Protein AF-A0A4R9WW60-F1 (afdb_monomer_lite)

Sequence (154 aa):
AHAIVFVGLLPLATAIFGVLRGGDRPRPAFWLFSCIGSALVAGFSLSQGVTASPVGDGLMLGAIIVCGLGYADGAALSRRLGGWQVICWALALSLPVMLALSFATLPPSFAGVGSGALIGLAYVSLFSMLIGFVFWYRGLAQGGIAAVGQLQLL

Foldseek 3Di:
DLLVLLVLCLLVLLLVLLCVPVVDDDDPVLVVVSVVLNVVSVVVSVVVDDPDDVVVVVVSNVVSNVNSNLLSVLLVVCLVQAQLRSLVVVCVVCVVVVVVVCVVPPDPDCPVPDPVNVVVVVCCVPPVRRVVRNVLSVCCNPVPRNVSSNVSSD

pLDDT: mean 89.24, std 10.02, range [48.78, 97.88]

Secondary structure (DSSP, 8-state):
-HHHHHHTTHHHHHHHHHHHHH-----HHHHHHHHHHHHHHHHHHHHT-----HHHHHHHHHHHHHHHHHHHHHHHHHHHH-HHHHHHHHHHHHHHHHHHHHHHT--S--TT--HHHHHHHHHIIIIIIIIHHHHHHHHHHHH-HHHHHGGGG-

Structure (mmCIF, N/CA/C/O backbone):
data_AF-A0A4R9WW60-F1
#
_entry.id   AF-A0A4R9WW60-F1
#
loop_
_atom_site.group_PDB
_atom_site.id
_atom_site.type_symbol
_atom_site.label_atom_id
_atom_site.label_alt_id
_atom_site.label_comp_id
_atom_site.label_asym_id
_atom_site.label_entity_id
_atom_site.label_seq_id
_atom_site.pdbx_PDB_ins_code
_atom_site.Cart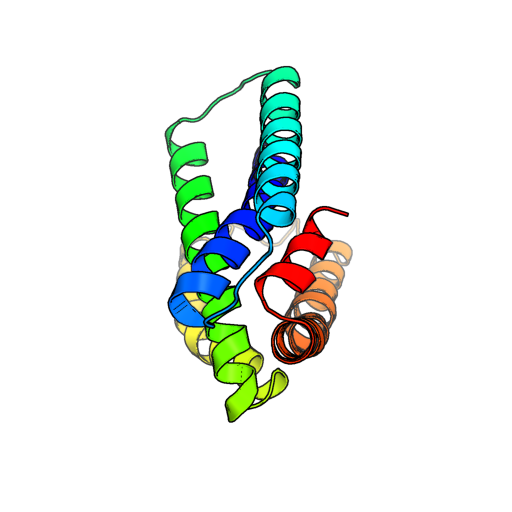n_x
_atom_site.Cartn_y
_atom_site.Cartn_z
_atom_site.occupancy
_atom_site.B_iso_or_equiv
_atom_site.auth_seq_id
_atom_site.auth_comp_id
_atom_site.auth_asym_id
_atom_site.auth_atom_id
_atom_site.pdbx_PDB_model_num
ATOM 1 N N . ALA A 1 1 ? 7.549 11.171 -10.887 1.00 48.78 1 ALA A N 1
ATOM 2 C CA . ALA A 1 1 ? 7.190 12.156 -9.846 1.00 48.78 1 ALA A CA 1
ATOM 3 C C . ALA A 1 1 ? 5.680 12.197 -9.573 1.00 48.78 1 ALA A C 1
ATOM 5 O O . ALA A 1 1 ? 5.324 12.130 -8.408 1.00 48.78 1 ALA A O 1
ATOM 6 N N . HIS A 1 2 ? 4.799 12.191 -10.591 1.00 58.34 2 HIS A N 1
ATOM 7 C CA . HIS A 1 2 ? 3.330 12.260 -10.411 1.00 58.34 2 HIS A CA 1
ATOM 8 C C . HIS A 1 2 ? 2.738 11.144 -9.516 1.00 58.34 2 HIS A C 1
ATOM 10 O O . HIS A 1 2 ? 1.992 11.423 -8.587 1.00 58.34 2 HIS A O 1
ATOM 16 N N . ALA A 1 3 ? 3.144 9.884 -9.724 1.00 54.81 3 ALA A N 1
ATOM 17 C CA . ALA A 1 3 ? 2.621 8.713 -9.003 1.00 54.81 3 ALA A CA 1
ATOM 18 C C . ALA A 1 3 ? 2.826 8.732 -7.475 1.00 54.81 3 ALA A C 1
ATOM 20 O O . ALA A 1 3 ? 1.954 8.282 -6.741 1.00 54.81 3 ALA A O 1
ATOM 21 N N . ILE A 1 4 ? 3.956 9.264 -6.990 1.00 59.41 4 ILE A N 1
ATOM 22 C CA . ILE A 1 4 ? 4.263 9.334 -5.547 1.00 59.41 4 ILE A CA 1
ATOM 23 C C . ILE A 1 4 ? 3.248 10.212 -4.814 1.00 59.41 4 ILE A C 1
ATOM 25 O O . ILE A 1 4 ? 2.909 9.945 -3.668 1.00 59.41 4 ILE A O 1
ATOM 29 N N . VAL A 1 5 ? 2.722 11.228 -5.491 1.00 65.62 5 VAL A N 1
ATOM 30 C CA . VAL A 1 5 ? 1.796 12.179 -4.885 1.00 65.62 5 VAL A CA 1
ATOM 31 C C . VAL A 1 5 ? 0.419 11.544 -4.668 1.00 65.62 5 VAL A C 1
ATOM 33 O O . VAL A 1 5 ? -0.205 11.732 -3.628 1.00 65.62 5 VAL A O 1
ATOM 36 N N . PHE A 1 6 ? -0.010 10.669 -5.576 1.00 71.12 6 PHE A N 1
ATOM 37 C CA . PHE A 1 6 ? -1.219 9.864 -5.392 1.00 71.12 6 PHE A CA 1
ATOM 38 C C . PHE A 1 6 ? -1.116 8.893 -4.214 1.00 71.12 6 PHE A C 1
ATOM 40 O O . PHE A 1 6 ? -2.121 8.614 -3.565 1.00 71.12 6 PHE A O 1
ATOM 47 N N . VAL A 1 7 ? 0.084 8.426 -3.858 1.00 74.38 7 VAL A N 1
ATOM 48 C CA . VAL A 1 7 ? 0.256 7.560 -2.680 1.00 74.38 7 VAL A CA 1
ATOM 49 C C . VAL A 1 7 ? -0.195 8.264 -1.395 1.00 74.38 7 VAL A C 1
ATOM 51 O O . VAL A 1 7 ? -0.689 7.594 -0.496 1.00 74.38 7 VAL A O 1
ATOM 54 N N . GLY A 1 8 ? -0.178 9.601 -1.32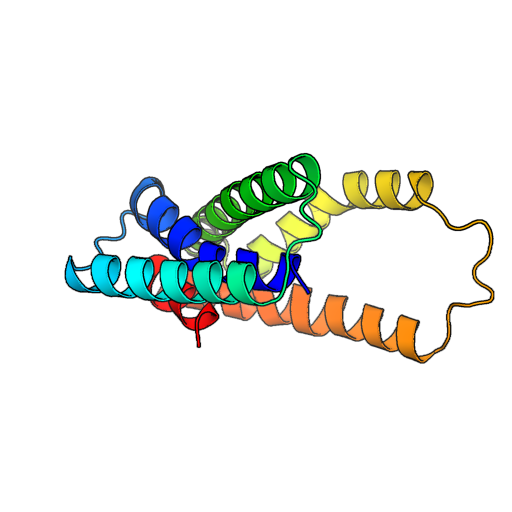9 1.00 80.94 8 GLY A N 1
ATOM 55 C CA . GLY A 1 8 ? -0.760 10.339 -0.200 1.00 80.94 8 GLY A CA 1
ATOM 56 C C . GLY A 1 8 ? -2.281 10.189 -0.049 1.00 80.94 8 GLY A C 1
ATOM 57 O O . GLY A 1 8 ? -2.824 10.471 1.012 1.00 80.94 8 GLY A O 1
ATOM 58 N N . LEU A 1 9 ? -2.993 9.695 -1.065 1.00 87.94 9 LEU A N 1
ATOM 59 C CA . LEU A 1 9 ? -4.422 9.371 -0.968 1.00 87.94 9 LEU A CA 1
ATOM 60 C C . LEU A 1 9 ? -4.669 7.961 -0.408 1.00 87.94 9 LEU A C 1
ATOM 62 O O . LEU A 1 9 ? -5.777 7.657 0.044 1.00 87.94 9 LEU A O 1
ATOM 66 N N . LEU A 1 10 ? -3.651 7.094 -0.412 1.00 91.31 10 LEU A N 1
ATOM 67 C CA . LEU A 1 10 ? -3.756 5.716 0.071 1.00 91.31 10 LEU A CA 1
ATOM 68 C C . LEU A 1 10 ? -4.177 5.624 1.544 1.00 91.31 10 LEU A C 1
ATOM 70 O O . LEU A 1 10 ? -5.031 4.786 1.848 1.00 91.31 10 LEU A O 1
ATOM 74 N N . PRO A 1 11 ? -3.690 6.476 2.460 1.00 91.88 11 PRO A N 1
ATOM 75 C CA . PRO A 1 11 ? -4.105 6.423 3.859 1.00 91.88 11 PRO A CA 1
ATOM 76 C C . PRO A 1 11 ? -5.570 6.782 4.065 1.00 91.88 11 PRO A C 1
ATOM 78 O O . PRO A 1 11 ? -6.240 6.177 4.902 1.00 91.88 11 PRO A O 1
ATOM 81 N N . LEU A 1 12 ? -6.085 7.736 3.284 1.00 93.25 12 LEU A N 1
ATOM 82 C CA . LEU A 1 12 ? -7.500 8.090 3.303 1.00 93.25 12 LEU A CA 1
ATOM 83 C C . LEU A 1 12 ? -8.353 6.935 2.764 1.00 93.25 12 LEU A C 1
ATOM 85 O O . LEU A 1 12 ? -9.315 6.537 3.419 1.00 93.25 12 LEU A O 1
ATOM 89 N N . ALA A 1 13 ? -7.970 6.343 1.628 1.00 95.12 13 ALA A N 1
ATOM 90 C CA . ALA A 1 13 ? -8.656 5.174 1.074 1.00 95.12 13 ALA A CA 1
ATOM 91 C C . ALA A 1 13 ? -8.653 3.991 2.060 1.00 95.12 13 ALA A C 1
ATOM 93 O O . ALA A 1 13 ? -9.695 3.391 2.325 1.00 95.12 13 ALA A O 1
ATOM 94 N N . THR A 1 14 ? -7.502 3.705 2.670 1.00 94.81 14 THR A N 1
ATOM 95 C CA . THR A 1 14 ? -7.344 2.656 3.688 1.00 94.81 14 THR A CA 1
ATOM 96 C C . THR A 1 14 ? -8.223 2.924 4.908 1.00 94.81 14 THR A C 1
ATOM 98 O O . THR A 1 14 ? -8.849 2.001 5.418 1.00 94.81 14 THR A O 1
ATOM 101 N N . ALA A 1 15 ? -8.336 4.177 5.361 1.00 94.00 15 ALA A N 1
ATOM 102 C CA . ALA A 1 15 ? -9.207 4.542 6.476 1.00 94.00 15 ALA A CA 1
ATOM 103 C C . ALA A 1 15 ? -10.698 4.378 6.142 1.00 94.00 15 ALA A C 1
ATOM 105 O O . ALA A 1 15 ? -11.445 3.848 6.965 1.00 94.00 15 ALA A O 1
ATOM 106 N N . ILE A 1 16 ? -11.130 4.768 4.934 1.00 95.25 16 ILE A N 1
ATOM 107 C CA . ILE A 1 16 ? -12.506 4.551 4.451 1.00 95.25 16 ILE A CA 1
ATOM 108 C C . ILE A 1 16 ? -12.844 3.059 4.494 1.00 95.25 16 ILE A C 1
ATOM 110 O O . ILE A 1 16 ? -13.840 2.664 5.103 1.00 95.25 16 ILE A O 1
ATOM 114 N N . PHE A 1 17 ? -11.990 2.207 3.922 1.00 95.88 17 PHE A N 1
ATOM 115 C CA . PHE A 1 17 ? -12.204 0.762 3.971 1.00 95.88 17 PHE A CA 1
ATOM 116 C C . PHE A 1 17 ? -12.021 0.176 5.376 1.00 95.88 17 PHE A C 1
ATOM 118 O O . PHE A 1 17 ? -12.713 -0.776 5.726 1.00 95.88 17 PHE A O 1
ATOM 125 N N . GLY A 1 18 ? -11.179 0.771 6.221 1.00 92.81 18 GLY A N 1
ATOM 126 C CA . GLY A 1 18 ? -11.059 0.435 7.639 1.00 92.81 18 GLY A CA 1
ATOM 127 C C . GLY A 1 18 ? -12.379 0.607 8.392 1.00 92.81 18 GLY A C 1
ATOM 128 O O . GLY A 1 18 ? -12.743 -0.253 9.193 1.00 92.81 18 GLY A O 1
ATOM 129 N N . VAL A 1 19 ? -13.159 1.643 8.071 1.00 93.69 19 VAL A N 1
ATOM 130 C CA . VAL A 1 19 ? -14.522 1.808 8.602 1.00 93.69 19 VAL A CA 1
ATOM 131 C C . VAL A 1 19 ? -15.478 0.772 8.016 1.00 93.69 19 VAL A C 1
ATOM 133 O O . VAL A 1 19 ? -16.164 0.082 8.767 1.00 93.69 19 VAL A O 1
ATOM 136 N N . LEU A 1 20 ? -15.504 0.626 6.687 1.00 92.00 20 LEU A N 1
ATOM 137 C CA . LEU A 1 20 ? -16.461 -0.249 5.996 1.00 92.00 20 LEU A CA 1
ATOM 138 C C . LEU A 1 20 ? -16.259 -1.744 6.300 1.00 92.00 20 LEU A C 1
ATOM 140 O O . LEU A 1 20 ? -17.227 -2.498 6.361 1.00 92.00 20 LEU A O 1
ATOM 144 N N . ARG A 1 21 ? -15.007 -2.185 6.456 1.00 85.19 21 ARG A N 1
ATOM 145 C CA . ARG A 1 21 ? -14.618 -3.602 6.588 1.00 85.19 21 ARG A CA 1
ATOM 146 C C . ARG A 1 21 ? -14.124 -3.947 7.985 1.00 85.19 21 ARG A C 1
ATOM 148 O O . ARG A 1 21 ? -14.400 -5.032 8.492 1.00 85.19 21 ARG A O 1
ATOM 155 N N . GLY A 1 22 ? -13.371 -3.036 8.597 1.00 78.00 22 GLY A N 1
ATOM 156 C CA . GLY A 1 22 ? -12.772 -3.223 9.917 1.00 78.00 22 GLY A CA 1
ATOM 157 C C . GLY A 1 22 ? -13.673 -2.815 11.078 1.00 78.00 22 GLY A C 1
ATOM 158 O O . GLY A 1 22 ? -13.434 -3.273 12.193 1.00 78.00 22 GLY A O 1
ATOM 159 N N . GLY A 1 23 ? -14.708 -2.006 10.823 1.00 84.44 23 GLY A N 1
ATOM 160 C CA . GLY A 1 23 ? -15.562 -1.439 11.865 1.00 84.44 23 GLY A CA 1
ATOM 161 C C . GLY A 1 23 ? -14.891 -0.315 12.659 1.00 84.44 23 GLY A C 1
ATOM 162 O O . GLY A 1 23 ? -15.376 0.035 13.738 1.00 84.44 23 GLY A O 1
ATOM 163 N N . ASP A 1 24 ? -13.790 0.246 12.147 1.00 88.94 24 ASP A N 1
ATOM 164 C CA . ASP A 1 24 ? -13.109 1.376 12.772 1.00 88.94 24 ASP A CA 1
ATOM 165 C C . ASP A 1 24 ? -14.072 2.568 12.901 1.00 88.94 24 ASP A C 1
ATOM 167 O O . ASP A 1 24 ? -14.897 2.833 12.025 1.00 88.94 24 ASP A O 1
ATOM 171 N N . ARG A 1 25 ? -13.949 3.329 13.994 1.00 90.56 25 ARG A N 1
ATOM 172 C CA . ARG A 1 25 ? -14.733 4.555 14.230 1.00 90.56 25 ARG A CA 1
ATOM 173 C C . ARG A 1 25 ? -13.812 5.750 14.493 1.00 90.56 25 ARG A C 1
ATOM 175 O O . ARG A 1 25 ? -13.682 6.174 15.644 1.00 90.56 25 ARG A O 1
ATOM 182 N N . PRO A 1 26 ? -13.137 6.286 13.456 1.00 90.56 26 PRO A N 1
ATOM 183 C CA . PRO A 1 26 ? -12.262 7.440 13.609 1.00 90.56 26 PRO A CA 1
ATOM 184 C C . PRO A 1 26 ? -13.064 8.664 14.050 1.00 90.56 26 PRO A C 1
ATOM 186 O O . PRO A 1 26 ? -14.205 8.869 13.629 1.00 90.56 26 PRO A O 1
ATOM 189 N N . ARG A 1 27 ? -12.461 9.503 14.894 1.00 93.25 27 ARG A N 1
ATOM 190 C CA . ARG A 1 27 ? -13.089 10.749 15.355 1.00 93.25 27 ARG A CA 1
ATOM 191 C C . ARG A 1 27 ? -13.286 11.718 14.178 1.00 93.25 27 ARG A C 1
ATOM 193 O O . ARG A 1 27 ? -12.459 11.718 13.275 1.00 93.25 27 ARG A O 1
ATOM 200 N N . PRO A 1 28 ? -14.279 12.623 14.197 1.00 92.25 28 PRO A N 1
ATOM 201 C CA . PRO A 1 28 ? -14.462 13.617 13.130 1.00 92.25 28 PRO A CA 1
ATOM 202 C C . PRO A 1 28 ? -13.197 14.427 12.797 1.00 92.25 28 PRO A C 1
ATOM 204 O O . PRO A 1 28 ? -12.910 14.679 11.631 1.00 92.25 28 PRO A O 1
ATOM 207 N N . ALA A 1 29 ? -12.391 14.762 13.812 1.00 92.56 29 ALA A N 1
ATOM 208 C CA . ALA A 1 29 ? -11.114 15.450 13.625 1.00 92.56 29 ALA A CA 1
ATOM 209 C C . ALA A 1 29 ? -10.121 14.657 12.754 1.00 92.56 29 ALA A C 1
ATOM 211 O O . ALA A 1 29 ? -9.405 15.260 11.963 1.00 92.56 29 ALA A O 1
ATOM 212 N N . PHE A 1 30 ? -10.106 13.322 12.854 1.00 91.81 30 PHE A N 1
ATOM 213 C CA . PHE A 1 30 ? -9.278 12.470 11.996 1.00 91.81 30 PHE A CA 1
ATOM 214 C C . PHE A 1 30 ? -9.608 12.718 10.524 1.00 91.81 30 PHE A C 1
ATOM 216 O O . PHE A 1 30 ? -8.715 13.011 9.743 1.00 91.81 30 PHE A O 1
ATOM 223 N N . TRP A 1 31 ? -10.895 12.694 10.165 1.00 93.19 31 TRP A N 1
ATOM 224 C CA . TRP A 1 31 ? -11.336 12.910 8.787 1.00 93.19 31 TRP A CA 1
ATOM 225 C C . TRP A 1 31 ? -10.959 14.289 8.268 1.00 93.19 31 TRP A C 1
ATOM 227 O O . TRP A 1 31 ? -10.494 14.405 7.139 1.00 93.19 31 TRP A O 1
ATOM 237 N N . LEU A 1 32 ? -11.105 15.320 9.105 1.00 92.88 32 LEU A N 1
ATOM 238 C CA . LEU A 1 32 ? -10.692 16.671 8.749 1.00 92.88 32 LEU A CA 1
ATOM 239 C C . LEU A 1 32 ? -9.200 16.714 8.390 1.00 92.88 32 LEU A C 1
ATOM 241 O O . LEU A 1 32 ? -8.851 17.164 7.301 1.00 92.88 32 LEU A O 1
ATOM 245 N N . PHE A 1 33 ? -8.327 16.204 9.264 1.00 91.19 33 PHE A N 1
ATOM 246 C CA . PHE A 1 33 ? -6.883 16.219 9.020 1.00 91.19 33 PHE A CA 1
ATOM 247 C C . PHE A 1 33 ? -6.462 15.298 7.870 1.00 91.19 33 PHE A C 1
ATOM 249 O O . PHE A 1 33 ? -5.621 15.697 7.070 1.00 91.19 33 PHE A O 1
ATOM 256 N N . SER A 1 34 ? -7.072 14.120 7.720 1.00 89.06 34 SER A N 1
ATOM 257 C CA . SER A 1 34 ? -6.804 13.219 6.593 1.00 89.06 34 SER A CA 1
ATOM 258 C C . SER A 1 34 ? -7.201 13.837 5.253 1.00 89.06 34 SER A C 1
ATOM 260 O O . SER A 1 34 ? -6.451 13.722 4.284 1.00 89.06 34 SER A O 1
ATOM 262 N N . CYS A 1 35 ? -8.343 14.530 5.188 1.00 90.69 35 CYS A N 1
ATOM 263 C CA . CYS A 1 35 ? -8.765 15.256 3.991 1.00 90.69 35 CYS A CA 1
ATOM 264 C C . CYS A 1 35 ? -7.844 16.446 3.697 1.00 90.69 35 CYS A C 1
ATOM 266 O O . CYS A 1 35 ? -7.456 16.627 2.546 1.00 90.69 35 CYS A O 1
ATOM 268 N N . ILE A 1 36 ? -7.452 17.223 4.714 1.00 91.31 36 ILE A N 1
ATOM 269 C CA . ILE A 1 36 ? -6.508 18.339 4.546 1.00 91.31 36 ILE A CA 1
ATOM 270 C C . ILE A 1 36 ? -5.151 17.829 4.050 1.00 91.31 36 ILE A C 1
ATOM 272 O O . ILE A 1 36 ? -4.643 18.347 3.061 1.00 91.31 36 ILE A O 1
ATOM 276 N N . GLY A 1 37 ? -4.584 16.798 4.681 1.00 88.25 37 GLY A N 1
ATOM 277 C CA . GLY A 1 37 ? -3.314 16.200 4.261 1.00 88.25 37 GLY A CA 1
ATOM 278 C C . GLY A 1 37 ? -3.374 15.686 2.823 1.00 88.25 37 GLY A C 1
ATOM 279 O O . GLY A 1 37 ? -2.529 16.038 2.004 1.00 88.25 37 GLY A O 1
ATOM 280 N N . SER A 1 38 ? -4.439 14.956 2.482 1.00 86.56 38 SER A N 1
ATOM 281 C CA . SER A 1 38 ? -4.688 14.474 1.115 1.00 86.56 38 SER A CA 1
ATOM 282 C C . SER A 1 38 ? -4.785 15.621 0.102 1.00 86.56 38 SER A C 1
ATOM 284 O O . SER A 1 38 ? -4.194 15.549 -0.974 1.00 86.56 38 SER A O 1
ATOM 286 N N . ALA A 1 39 ? -5.496 16.699 0.449 1.00 86.75 39 ALA A N 1
ATOM 287 C CA . ALA A 1 39 ? -5.658 17.873 -0.403 1.00 86.75 39 ALA A CA 1
ATOM 288 C C . ALA A 1 39 ? -4.349 18.654 -0.583 1.00 86.75 39 ALA A C 1
ATOM 290 O O . ALA A 1 39 ? -4.072 19.114 -1.687 1.00 86.75 39 ALA A O 1
ATOM 291 N N . LEU A 1 40 ? -3.527 18.779 0.464 1.00 87.56 40 LEU A N 1
ATOM 292 C CA . LEU A 1 40 ? -2.210 19.417 0.385 1.00 87.56 40 LEU A CA 1
ATOM 293 C C . LEU A 1 40 ? -1.267 18.633 -0.525 1.00 87.56 40 LEU A C 1
ATOM 295 O O . LEU A 1 40 ? -0.608 19.226 -1.376 1.00 87.56 40 LEU A O 1
ATOM 299 N N . VAL A 1 41 ? -1.242 17.306 -0.385 1.00 82.31 41 VAL A N 1
ATOM 300 C CA . VAL A 1 41 ? -0.434 16.432 -1.238 1.00 82.31 41 VAL A CA 1
ATOM 301 C C . VAL A 1 41 ? -0.904 16.542 -2.694 1.00 82.31 41 VAL A C 1
ATOM 303 O O . VAL A 1 41 ? -0.099 16.843 -3.574 1.00 82.31 41 VAL A O 1
ATOM 306 N N . ALA A 1 42 ? -2.211 16.426 -2.957 1.00 79.06 42 ALA A N 1
ATOM 307 C CA . ALA A 1 42 ? -2.770 16.589 -4.301 1.00 79.06 42 ALA A CA 1
ATOM 308 C C . ALA A 1 42 ? -2.497 17.987 -4.896 1.00 79.06 42 ALA A C 1
ATOM 310 O O . ALA A 1 42 ? -2.083 18.101 -6.050 1.00 79.06 42 ALA A O 1
ATOM 311 N N . GLY A 1 43 ? -2.672 19.048 -4.104 1.00 80.06 43 GLY A N 1
ATOM 312 C CA . GLY A 1 43 ? -2.409 20.430 -4.505 1.00 80.06 43 GLY A CA 1
ATO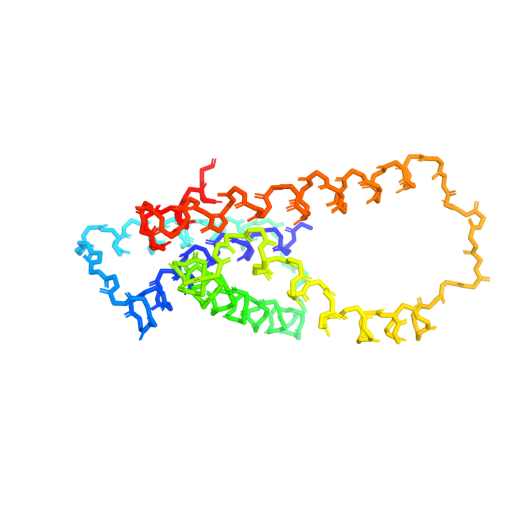M 313 C C . GLY A 1 43 ? -0.934 20.693 -4.814 1.00 80.06 43 GLY A C 1
ATOM 314 O O . GLY A 1 43 ? -0.626 21.377 -5.789 1.00 80.06 43 GLY A O 1
ATOM 315 N N . PHE A 1 44 ? -0.014 20.096 -4.049 1.00 79.88 44 PHE A N 1
ATOM 316 C CA . PHE A 1 44 ? 1.415 20.133 -4.354 1.00 79.88 44 PHE A CA 1
ATOM 317 C C . PHE A 1 44 ? 1.732 19.428 -5.682 1.00 79.88 44 PHE A C 1
ATOM 319 O O . PHE A 1 44 ? 2.532 19.948 -6.452 1.00 79.88 44 PHE A O 1
ATOM 326 N N . SER A 1 45 ? 1.066 18.310 -6.010 1.00 73.94 45 SER A N 1
ATOM 327 C CA . SER A 1 45 ? 1.210 17.672 -7.336 1.00 73.94 45 SER A CA 1
ATOM 328 C C . SER A 1 45 ? 0.898 18.645 -8.465 1.00 73.94 45 SER A C 1
ATOM 330 O O . SER A 1 45 ? 1.667 18.787 -9.413 1.00 73.94 45 SER A O 1
ATOM 332 N N . LEU A 1 46 ? -0.252 19.318 -8.348 1.00 73.56 46 LEU A N 1
ATOM 333 C CA . LEU A 1 46 ? -0.779 20.195 -9.388 1.00 73.56 46 LEU A CA 1
ATOM 334 C C . LEU A 1 46 ? 0.131 21.408 -9.623 1.00 73.56 46 LEU A C 1
ATOM 336 O O . LEU A 1 46 ? 0.179 21.920 -10.740 1.00 73.56 46 LEU A O 1
ATOM 340 N N . SER A 1 47 ? 0.884 21.846 -8.607 1.00 77.88 47 SER A N 1
ATOM 341 C CA . SER A 1 47 ? 1.813 22.976 -8.723 1.00 77.88 47 SER A CA 1
ATOM 342 C C . SER A 1 47 ? 3.154 22.626 -9.382 1.00 77.88 47 SER A C 1
ATOM 344 O O . SER A 1 47 ? 3.820 23.525 -9.890 1.00 77.88 47 SER A O 1
ATOM 346 N N . GLN A 1 48 ? 3.543 21.345 -9.441 1.00 71.31 48 GLN A N 1
ATOM 347 C CA . GLN A 1 48 ? 4.822 20.890 -10.020 1.00 71.31 48 GLN A CA 1
ATOM 348 C C . GLN A 1 48 ? 4.824 20.795 -11.561 1.00 71.31 48 GLN A C 1
ATOM 350 O O . GLN A 1 48 ? 5.807 20.351 -12.152 1.00 71.31 48 GLN A O 1
ATOM 355 N N . GLY A 1 49 ? 3.760 21.251 -12.228 1.00 59.44 49 GLY A N 1
ATOM 356 C CA . GLY A 1 49 ? 3.651 21.254 -13.687 1.00 59.44 49 GLY A CA 1
ATOM 357 C C . GLY A 1 49 ? 3.075 19.949 -14.236 1.00 59.44 49 GLY A C 1
ATOM 358 O O . GLY A 1 49 ? 3.488 18.843 -13.890 1.00 59.44 49 GLY A O 1
ATOM 359 N N . VAL A 1 50 ? 2.078 20.088 -15.108 1.00 56.69 50 VAL A N 1
ATOM 360 C CA . VAL A 1 50 ? 1.195 18.995 -15.515 1.00 56.69 50 VAL A CA 1
ATOM 361 C C . VAL A 1 50 ? 1.549 18.526 -16.927 1.00 56.69 50 VAL A C 1
ATOM 363 O O . VAL A 1 50 ? 1.157 19.136 -17.915 1.00 56.69 50 VAL A O 1
ATOM 366 N N . THR A 1 51 ? 2.249 17.397 -17.033 1.00 60.47 51 THR A N 1
ATOM 367 C CA . THR A 1 51 ? 2.138 16.516 -18.210 1.00 60.47 51 THR A CA 1
ATOM 368 C C . THR A 1 51 ? 1.110 15.433 -17.871 1.00 60.47 51 THR A C 1
ATOM 370 O O . THR A 1 51 ? 1.449 14.279 -17.626 1.00 60.47 51 THR A O 1
ATOM 373 N N . ALA A 1 52 ? -0.160 15.833 -17.732 1.00 63.84 52 ALA A N 1
ATOM 374 C CA . ALA A 1 52 ? -1.233 14.922 -17.328 1.00 63.84 52 ALA A CA 1
ATOM 375 C C . ALA A 1 52 ? -1.511 13.903 -18.432 1.00 63.84 52 ALA A C 1
ATOM 377 O O . ALA A 1 52 ? -1.826 14.265 -19.565 1.00 63.84 52 ALA A O 1
ATOM 378 N N . SER A 1 53 ? -1.468 12.625 -18.063 1.00 77.00 53 SER A N 1
ATOM 379 C CA . SER A 1 53 ? -2.141 11.562 -18.799 1.00 77.00 53 SER A CA 1
ATOM 380 C C . SER A 1 53 ? -3.407 11.214 -18.018 1.00 77.00 53 SER A C 1
ATOM 382 O O . SER A 1 53 ? -3.302 10.517 -17.007 1.00 77.00 53 SER A O 1
ATOM 384 N N . PRO A 1 54 ? -4.603 11.649 -18.464 1.00 78.44 54 PRO A N 1
ATOM 385 C CA . PRO A 1 54 ? -5.858 11.351 -17.768 1.00 78.44 54 PRO A CA 1
ATOM 386 C C . PRO A 1 54 ? -6.068 9.849 -17.535 1.00 78.44 54 PRO A C 1
ATOM 388 O O . PRO A 1 54 ? -6.635 9.438 -16.526 1.00 78.44 54 PRO A O 1
ATOM 391 N N . VAL A 1 55 ? -5.565 9.019 -18.454 1.00 86.00 55 VAL A N 1
ATOM 392 C CA . VAL A 1 55 ? -5.598 7.557 -18.335 1.00 86.00 55 VAL A CA 1
ATOM 393 C C . VAL A 1 55 ? -4.676 7.075 -17.215 1.00 86.00 55 VAL A C 1
ATOM 395 O O . VAL A 1 55 ? -5.091 6.259 -16.395 1.00 86.00 55 VAL A O 1
ATOM 398 N N . GLY A 1 56 ? -3.442 7.586 -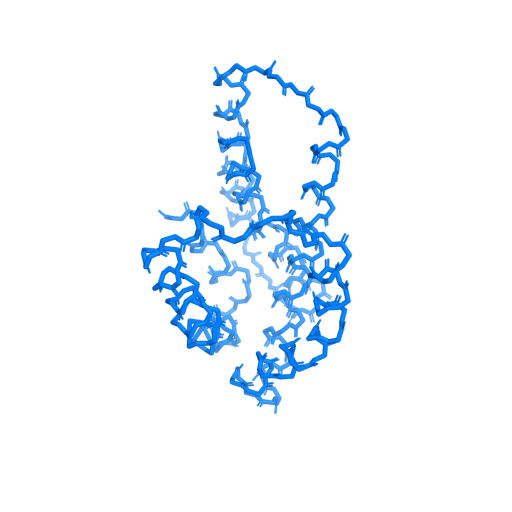17.152 1.00 83.62 56 GLY A N 1
ATOM 399 C CA . GLY A 1 56 ? -2.495 7.244 -16.088 1.00 83.62 56 GLY A CA 1
ATOM 400 C C . GLY A 1 56 ? -3.014 7.633 -14.704 1.00 83.62 56 GLY A C 1
ATOM 401 O O . GLY A 1 56 ? -2.909 6.846 -13.764 1.00 83.62 56 GLY A O 1
ATOM 402 N N . ASP A 1 57 ? -3.650 8.798 -14.600 1.00 82.75 57 ASP A N 1
ATOM 403 C CA . ASP A 1 57 ? -4.222 9.296 -13.348 1.00 82.75 57 ASP A CA 1
ATOM 404 C C . ASP A 1 57 ? -5.439 8.470 -12.916 1.00 82.75 57 ASP A C 1
ATOM 406 O O . ASP A 1 57 ? -5.548 8.083 -11.752 1.00 82.75 57 ASP A O 1
ATOM 410 N N . GLY A 1 58 ? -6.316 8.112 -13.861 1.00 86.06 58 GLY A N 1
ATOM 411 C CA . GLY A 1 58 ? -7.441 7.213 -13.606 1.00 86.06 58 GLY A CA 1
ATOM 412 C C . GLY A 1 58 ? -6.994 5.829 -13.120 1.00 86.06 58 GLY A C 1
ATOM 413 O O . GLY A 1 58 ? -7.538 5.313 -12.142 1.00 86.06 58 GLY A O 1
ATOM 414 N N . LEU A 1 59 ? -5.964 5.249 -13.747 1.00 90.00 59 LEU A N 1
ATOM 415 C CA . LEU A 1 59 ? -5.380 3.973 -13.318 1.00 90.00 59 LEU A CA 1
ATOM 416 C C . LEU A 1 59 ? -4.753 4.071 -11.923 1.00 90.00 59 LEU A C 1
ATOM 418 O O . LEU A 1 59 ? -4.919 3.160 -11.115 1.00 90.00 59 LEU A O 1
ATOM 422 N N . MET A 1 60 ? -4.074 5.178 -11.618 1.00 87.94 60 MET A N 1
ATOM 423 C CA . MET A 1 60 ? -3.468 5.410 -10.309 1.00 87.94 60 MET A CA 1
ATOM 424 C C . MET A 1 60 ? -4.525 5.529 -9.205 1.00 87.94 60 MET A C 1
ATOM 426 O O . MET A 1 60 ? -4.397 4.892 -8.161 1.00 87.94 60 MET A O 1
ATOM 430 N N . LEU A 1 61 ? -5.603 6.281 -9.443 1.00 88.44 61 LEU A N 1
ATOM 431 C CA . LEU A 1 61 ? -6.736 6.366 -8.517 1.00 88.44 61 LEU A CA 1
ATOM 432 C C . LEU A 1 61 ? -7.389 4.996 -8.296 1.00 88.44 61 LEU A C 1
ATOM 434 O O . LEU A 1 61 ? -7.660 4.621 -7.155 1.00 88.44 61 LEU A O 1
ATOM 438 N N . GLY A 1 62 ? -7.579 4.218 -9.365 1.00 93.62 62 GLY A N 1
ATOM 439 C CA . GLY A 1 62 ? -8.047 2.836 -9.264 1.00 93.62 62 GLY A CA 1
ATOM 440 C C . GLY A 1 62 ? -7.122 1.975 -8.398 1.00 93.62 62 GLY A C 1
ATOM 441 O O . GLY A 1 62 ? -7.592 1.289 -7.489 1.00 93.62 62 GLY A O 1
ATOM 442 N N . ALA A 1 63 ? -5.807 2.065 -8.615 1.00 92.94 63 ALA A N 1
ATOM 443 C CA . ALA A 1 63 ? -4.810 1.346 -7.828 1.00 92.94 63 ALA A CA 1
ATOM 444 C C . ALA A 1 63 ? -4.851 1.735 -6.342 1.00 92.94 63 ALA A C 1
ATOM 446 O O . ALA A 1 63 ? -4.829 0.852 -5.492 1.00 92.94 63 ALA A O 1
ATOM 447 N N . ILE A 1 64 ? -4.986 3.024 -6.008 1.00 92.94 64 ILE A N 1
ATOM 448 C CA . ILE A 1 64 ? -5.136 3.498 -4.621 1.00 92.94 64 ILE A CA 1
ATOM 449 C C . ILE A 1 64 ? -6.358 2.874 -3.944 1.00 92.94 64 ILE A C 1
ATOM 451 O O . ILE A 1 64 ? -6.257 2.412 -2.809 1.00 92.94 64 ILE A O 1
ATOM 455 N N . ILE A 1 65 ? -7.508 2.864 -4.624 1.00 94.94 65 ILE A N 1
ATOM 456 C CA . ILE A 1 65 ? -8.756 2.316 -4.077 1.00 94.94 65 ILE A CA 1
ATOM 457 C C . ILE A 1 65 ? -8.586 0.820 -3.800 1.00 94.94 65 ILE A C 1
ATOM 459 O O . ILE A 1 65 ? -8.894 0.356 -2.701 1.00 94.94 65 ILE A O 1
ATOM 463 N N . VAL A 1 66 ? -8.049 0.073 -4.768 1.00 96.31 66 VAL A N 1
ATOM 464 C CA . VAL A 1 66 ? -7.814 -1.371 -4.630 1.00 96.31 66 VAL A CA 1
ATOM 465 C C . VAL A 1 66 ? -6.783 -1.664 -3.536 1.00 96.31 66 VAL A C 1
ATOM 467 O O . VAL A 1 66 ? -7.005 -2.552 -2.716 1.00 96.31 66 VAL A O 1
ATOM 470 N N . CYS A 1 67 ? -5.693 -0.898 -3.462 1.00 94.56 67 CYS A N 1
ATOM 471 C CA . CYS A 1 67 ? -4.682 -1.035 -2.413 1.00 94.56 67 CYS A CA 1
ATOM 472 C C . CYS A 1 67 ? -5.248 -0.719 -1.025 1.00 94.56 67 CYS A C 1
ATOM 474 O O . CYS A 1 67 ? -5.005 -1.476 -0.089 1.00 94.56 67 CYS A O 1
ATOM 476 N N . GLY A 1 68 ? -6.034 0.352 -0.884 1.00 94.69 68 GLY A N 1
ATOM 477 C CA . GLY A 1 68 ? -6.666 0.714 0.385 1.00 94.69 68 GLY A CA 1
ATOM 478 C C . GLY A 1 68 ? -7.626 -0.369 0.880 1.00 94.69 68 GLY A C 1
ATOM 479 O O . GLY A 1 68 ? -7.607 -0.720 2.061 1.00 94.69 68 GLY A O 1
ATOM 480 N N . LEU A 1 69 ? -8.408 -0.960 -0.031 1.00 96.25 69 LEU A N 1
ATOM 481 C CA . LEU A 1 69 ? -9.239 -2.126 0.268 1.00 96.25 69 LEU A CA 1
ATOM 482 C C . LEU A 1 69 ? -8.381 -3.324 0.693 1.00 96.25 69 LEU A C 1
ATOM 484 O O . LEU A 1 69 ? -8.652 -3.933 1.727 1.00 96.25 69 LEU A O 1
ATOM 488 N N . GLY A 1 70 ? -7.329 -3.635 -0.069 1.00 95.31 70 GLY A N 1
ATOM 489 C CA . GLY A 1 70 ? -6.409 -4.732 0.224 1.00 95.31 70 GLY A CA 1
ATOM 490 C C . GLY A 1 70 ? -5.731 -4.592 1.588 1.00 95.31 70 GLY A C 1
ATOM 491 O O . GLY A 1 70 ? -5.602 -5.576 2.311 1.00 95.31 70 GLY A O 1
ATOM 492 N N . TYR A 1 71 ? -5.365 -3.374 1.990 1.00 94.44 71 TYR A N 1
ATOM 493 C CA . TYR A 1 71 ? -4.798 -3.106 3.311 1.00 94.44 71 TYR A CA 1
ATOM 494 C C . TYR A 1 71 ? -5.814 -3.298 4.430 1.00 94.44 71 TYR A C 1
ATOM 496 O O . TYR A 1 71 ? -5.492 -3.931 5.437 1.00 94.44 71 TYR A O 1
ATOM 504 N N . ALA A 1 72 ? -7.039 -2.799 4.257 1.00 94.31 72 ALA A N 1
ATOM 505 C CA . ALA A 1 72 ? -8.092 -2.974 5.249 1.00 94.31 72 ALA A CA 1
ATOM 506 C C . ALA A 1 72 ? -8.464 -4.456 5.433 1.00 94.31 72 ALA A C 1
ATOM 508 O O . ALA A 1 72 ? -8.530 -4.943 6.565 1.00 94.31 72 ALA A O 1
ATOM 509 N N . ASP A 1 73 ? -8.636 -5.193 4.333 1.00 94.75 73 ASP A N 1
ATOM 510 C CA . ASP A 1 73 ? -8.938 -6.625 4.371 1.00 94.75 73 ASP A CA 1
ATOM 511 C C . ASP A 1 73 ? -7.747 -7.445 4.875 1.00 94.75 73 ASP A C 1
ATOM 513 O O . ASP A 1 73 ? -7.924 -8.340 5.702 1.00 94.75 73 ASP A O 1
ATOM 517 N N . GLY A 1 74 ? -6.522 -7.112 4.467 1.00 94.19 74 GLY A N 1
ATOM 518 C CA . GLY A 1 74 ? -5.309 -7.758 4.960 1.00 94.19 74 GLY A CA 1
ATOM 519 C C . GLY A 1 74 ? -5.124 -7.567 6.467 1.00 94.19 74 GLY A C 1
ATOM 520 O O . GLY A 1 74 ? -4.825 -8.523 7.185 1.00 94.19 74 GLY A O 1
ATOM 521 N N . ALA A 1 75 ? -5.397 -6.371 6.990 1.00 93.19 75 ALA A N 1
ATOM 522 C CA . ALA A 1 75 ? -5.399 -6.111 8.426 1.00 93.19 75 ALA A CA 1
ATOM 523 C C . ALA A 1 75 ? -6.509 -6.884 9.156 1.00 93.19 75 ALA A C 1
ATOM 525 O O . ALA A 1 75 ? -6.277 -7.446 10.230 1.00 93.19 75 ALA A O 1
ATOM 526 N N . ALA A 1 76 ? -7.705 -6.971 8.566 1.00 92.56 76 ALA A N 1
ATOM 527 C CA . ALA A 1 76 ? -8.804 -7.750 9.125 1.00 92.56 76 ALA A CA 1
ATOM 528 C C . ALA A 1 76 ? -8.489 -9.255 9.175 1.00 92.56 76 ALA A C 1
ATOM 530 O O . ALA A 1 76 ? -8.704 -9.894 10.208 1.00 92.56 76 ALA A O 1
ATOM 531 N N . LEU A 1 77 ? -7.921 -9.808 8.101 1.00 94.00 77 LEU A N 1
ATOM 532 C CA . LEU A 1 77 ? -7.455 -11.194 8.031 1.00 94.00 77 LEU A CA 1
ATOM 533 C C . LEU A 1 77 ? -6.316 -11.459 9.014 1.00 94.00 77 LEU A C 1
ATOM 535 O O . LEU A 1 77 ? -6.271 -12.524 9.627 1.00 94.00 77 LEU A O 1
ATOM 539 N N . SER A 1 78 ? -5.442 -10.479 9.235 1.00 94.19 78 SER A N 1
ATOM 540 C CA . SER A 1 78 ? -4.299 -10.608 10.144 1.00 94.19 78 SER A CA 1
ATOM 541 C C . SER A 1 78 ? -4.709 -10.798 11.600 1.00 94.19 78 SER A C 1
ATOM 543 O O . SER A 1 78 ? -3.957 -11.403 12.359 1.00 94.19 78 SER A O 1
ATOM 545 N N . ARG A 1 79 ? -5.919 -10.376 11.990 1.00 91.94 79 ARG A N 1
ATOM 546 C CA . ARG A 1 79 ? -6.479 -10.691 13.316 1.00 91.94 79 ARG A CA 1
ATOM 547 C C . ARG A 1 79 ? -6.808 -12.176 13.498 1.00 91.94 79 ARG A C 1
ATOM 549 O O . ARG A 1 79 ? -6.882 -12.632 14.631 1.00 91.94 79 ARG A O 1
ATOM 556 N N . ARG A 1 80 ? -7.027 -12.919 12.405 1.00 93.00 80 ARG A N 1
ATOM 557 C CA . ARG A 1 80 ? -7.387 -14.349 12.424 1.00 93.00 80 ARG A CA 1
ATOM 558 C C . ARG A 1 80 ? -6.226 -15.260 12.029 1.00 93.00 80 ARG A C 1
ATOM 560 O O . ARG A 1 80 ? -6.051 -16.307 12.633 1.00 93.00 80 ARG A O 1
ATOM 567 N N . LEU A 1 81 ? -5.460 -14.861 11.016 1.00 94.38 81 LEU A N 1
ATOM 568 C CA . LEU A 1 81 ? -4.374 -15.646 10.423 1.00 94.38 81 LEU A CA 1
ATOM 569 C C . LEU A 1 81 ? -2.980 -15.157 10.842 1.00 94.38 81 LEU A C 1
ATOM 571 O O . LEU A 1 81 ? -2.000 -15.834 10.592 1.00 94.38 81 LEU A O 1
ATOM 575 N N . GLY A 1 82 ? -2.847 -13.973 11.439 1.00 94.38 82 GLY A N 1
ATOM 576 C CA . GLY A 1 82 ? -1.541 -13.355 11.680 1.00 94.38 82 GLY A CA 1
ATOM 577 C C . GLY A 1 82 ? -0.929 -12.706 10.428 1.00 94.38 82 GLY A C 1
ATOM 578 O O . GLY A 1 82 ? -1.077 -13.181 9.303 1.00 94.38 82 GLY A O 1
ATOM 579 N N . GLY A 1 83 ? -0.208 -11.597 10.631 1.00 91.69 83 GLY A N 1
ATOM 580 C CA . GLY A 1 83 ? 0.295 -10.749 9.538 1.00 91.69 83 GLY A CA 1
ATOM 581 C C . GLY A 1 83 ? 1.251 -11.449 8.570 1.00 91.69 83 GLY A C 1
ATOM 582 O O . GLY A 1 83 ? 1.184 -11.214 7.366 1.00 91.69 83 GLY A O 1
ATOM 583 N N . TRP A 1 84 ? 2.096 -12.359 9.069 1.00 95.25 84 TRP A N 1
ATOM 584 C CA . TRP A 1 84 ? 3.030 -13.098 8.214 1.00 95.25 84 TRP A CA 1
ATOM 585 C C . TRP A 1 84 ? 2.312 -14.079 7.276 1.00 95.25 84 TRP A C 1
ATOM 587 O O . TRP A 1 84 ? 2.690 -14.192 6.115 1.00 95.25 84 TRP A O 1
ATOM 597 N N . GLN A 1 85 ? 1.241 -14.738 7.736 1.00 96.94 85 GLN A N 1
ATOM 598 C CA . GLN A 1 85 ? 0.473 -15.657 6.890 1.00 96.94 85 GLN A CA 1
ATOM 599 C C . GLN A 1 85 ? -0.282 -14.888 5.809 1.00 96.94 85 GLN A C 1
ATOM 601 O O . GLN A 1 85 ? -0.323 -15.332 4.665 1.00 96.94 85 GLN A O 1
ATOM 606 N N . VAL A 1 86 ? -0.838 -13.720 6.147 1.00 96.56 86 VAL A N 1
ATOM 607 C CA . VAL A 1 86 ? -1.561 -12.877 5.187 1.00 96.56 86 VAL A CA 1
ATOM 608 C C . VAL A 1 86 ? -0.654 -12.431 4.043 1.00 96.56 86 VAL A C 1
ATOM 610 O O . VAL A 1 86 ? -1.034 -12.606 2.886 1.00 96.56 86 VAL A O 1
ATOM 613 N N . ILE A 1 87 ? 0.548 -11.912 4.327 1.00 96.81 87 ILE A N 1
ATOM 614 C CA . ILE A 1 87 ? 1.461 -11.495 3.252 1.00 96.81 87 ILE A CA 1
ATOM 615 C C . ILE A 1 87 ? 1.982 -12.690 2.446 1.00 96.81 87 ILE A C 1
ATOM 617 O O . ILE A 1 87 ? 2.010 -12.615 1.221 1.00 96.81 87 ILE A O 1
ATOM 621 N N . CYS A 1 88 ? 2.313 -13.818 3.086 1.00 97.38 88 CYS A N 1
ATOM 622 C CA . CYS A 1 88 ? 2.750 -15.017 2.367 1.00 97.38 88 CYS A CA 1
ATOM 623 C C . CYS A 1 88 ? 1.672 -15.525 1.400 1.00 97.38 88 CYS A C 1
ATOM 625 O O . CYS A 1 88 ? 1.981 -15.824 0.248 1.00 97.38 88 CYS A O 1
ATOM 627 N N . TRP A 1 89 ? 0.407 -15.576 1.831 1.00 97.56 89 TRP A N 1
ATOM 628 C CA . TRP A 1 89 ? -0.699 -15.957 0.953 1.00 97.56 89 TRP A CA 1
ATOM 629 C C . TRP A 1 89 ? -0.953 -14.929 -0.148 1.00 97.56 89 TRP A C 1
ATOM 631 O O . TRP A 1 89 ? -1.151 -15.321 -1.294 1.00 97.56 89 TRP A O 1
ATOM 641 N N . ALA A 1 90 ? -0.893 -13.629 0.153 1.00 96.00 90 ALA A N 1
ATOM 642 C CA . ALA A 1 90 ? -1.025 -12.586 -0.863 1.00 96.00 90 ALA A CA 1
ATOM 643 C C . ALA A 1 90 ? 0.064 -12.703 -1.948 1.00 96.00 90 ALA A C 1
ATOM 645 O O . ALA A 1 90 ? -0.230 -12.608 -3.141 1.00 96.00 90 ALA A O 1
ATOM 646 N N . LEU A 1 91 ? 1.312 -12.973 -1.553 1.00 96.75 91 LEU A N 1
ATOM 647 C CA . LEU A 1 91 ? 2.424 -13.199 -2.477 1.00 96.75 91 LEU A CA 1
ATOM 648 C C . LEU A 1 91 ? 2.238 -14.488 -3.285 1.00 96.75 91 LEU A C 1
ATOM 650 O O . LEU A 1 91 ? 2.366 -14.460 -4.504 1.00 96.75 91 LEU A O 1
ATOM 654 N N . ALA A 1 92 ? 1.871 -15.598 -2.643 1.00 97.88 92 ALA A N 1
ATOM 655 C CA . ALA A 1 92 ? 1.649 -16.870 -3.331 1.00 97.88 92 ALA A CA 1
ATOM 656 C C . ALA A 1 92 ? 0.513 -16.788 -4.368 1.00 97.88 92 ALA A C 1
ATOM 658 O O . ALA A 1 92 ? 0.646 -17.313 -5.471 1.00 97.88 92 ALA A O 1
ATOM 659 N N . LEU A 1 93 ? -0.585 -16.099 -4.037 1.00 97.25 93 LEU A N 1
ATOM 660 C CA . LEU A 1 93 ? -1.732 -15.925 -4.933 1.00 97.25 93 LEU A CA 1
ATOM 661 C C . LEU A 1 93 ? -1.454 -14.936 -6.072 1.00 97.25 93 LEU A C 1
ATOM 663 O O . LEU A 1 93 ? -1.975 -15.113 -7.172 1.00 97.25 93 LEU A O 1
ATOM 667 N N . SER A 1 94 ? -0.637 -13.906 -5.833 1.00 96.25 94 SER A N 1
ATOM 668 C CA . SER A 1 94 ? -0.259 -12.933 -6.869 1.00 96.25 94 SER A CA 1
ATOM 669 C C . SER A 1 94 ? 0.843 -13.444 -7.799 1.00 96.25 94 SER A C 1
ATOM 671 O O . SER A 1 94 ? 0.880 -13.048 -8.964 1.00 96.25 94 SER A O 1
ATOM 673 N N . LEU A 1 95 ? 1.698 -14.359 -7.329 1.00 96.81 95 LEU A N 1
ATOM 674 C CA . LEU A 1 95 ? 2.818 -14.917 -8.085 1.00 96.81 95 LEU A CA 1
ATOM 675 C C . LEU A 1 95 ? 2.458 -15.399 -9.503 1.00 96.81 95 LEU A C 1
ATOM 677 O O . LEU A 1 95 ? 3.152 -14.975 -10.423 1.00 96.81 95 LEU A O 1
ATOM 681 N N . PRO A 1 96 ? 1.417 -16.224 -9.750 1.00 97.81 96 PRO A N 1
ATOM 682 C CA . PRO A 1 96 ? 1.114 -16.693 -11.106 1.00 97.81 96 PRO A CA 1
ATOM 683 C C . PRO A 1 96 ? 0.761 -15.550 -12.067 1.00 97.81 96 PRO A C 1
ATOM 685 O O . PRO A 1 96 ? 1.218 -15.539 -13.210 1.00 97.81 96 PRO A O 1
ATOM 688 N N . VAL A 1 97 ? -0.004 -14.559 -11.599 1.00 97.44 97 VAL A N 1
ATOM 689 C CA . VAL A 1 97 ? -0.389 -13.389 -12.403 1.00 97.44 97 VAL A CA 1
ATOM 690 C C . VAL A 1 97 ? 0.833 -12.521 -12.686 1.00 97.44 97 VAL A C 1
ATOM 692 O O . VAL A 1 97 ? 1.079 -12.147 -13.831 1.00 97.44 97 VAL A O 1
ATOM 695 N N . MET A 1 98 ? 1.638 -12.247 -11.658 1.00 96.50 98 MET A N 1
ATOM 696 C CA . MET A 1 98 ? 2.852 -11.446 -11.797 1.00 96.50 98 MET A CA 1
ATOM 697 C C . MET A 1 98 ? 3.894 -12.134 -12.678 1.00 96.50 98 MET A C 1
ATOM 699 O O . MET A 1 98 ? 4.566 -11.462 -13.457 1.00 96.50 98 MET A O 1
ATOM 703 N N . LEU A 1 99 ? 4.004 -13.462 -12.616 1.00 96.69 99 LEU A N 1
ATOM 704 C CA . LEU A 1 99 ? 4.907 -14.238 -13.457 1.00 96.69 99 LEU A CA 1
ATOM 705 C C . LEU A 1 99 ? 4.489 -14.154 -14.931 1.00 96.69 99 LEU A C 1
ATOM 707 O O . LEU A 1 99 ? 5.325 -13.856 -15.782 1.00 96.69 99 LEU A O 1
ATOM 711 N N . ALA A 1 100 ? 3.197 -14.328 -15.230 1.00 97.88 100 ALA A N 1
ATOM 712 C CA . ALA A 1 100 ? 2.669 -14.175 -16.586 1.00 97.88 100 ALA A CA 1
ATOM 713 C C . ALA A 1 100 ? 2.909 -12.759 -17.143 1.00 97.88 100 ALA A C 1
ATOM 715 O O . ALA A 1 100 ? 3.395 -12.610 -18.263 1.00 97.88 100 ALA A O 1
ATOM 716 N N . LEU A 1 101 ? 2.643 -11.718 -16.345 1.00 97.00 101 LEU A N 1
ATOM 717 C CA . LEU A 1 101 ? 2.913 -10.325 -16.721 1.00 97.00 101 LEU A CA 1
ATOM 718 C C . LEU A 1 101 ? 4.411 -10.042 -16.910 1.00 97.00 101 LEU A C 1
ATOM 720 O O . LEU A 1 101 ? 4.780 -9.301 -17.821 1.00 97.00 101 LEU A O 1
ATOM 724 N N . SER A 1 102 ? 5.276 -10.651 -16.095 1.00 95.12 102 SER A N 1
ATOM 725 C CA . SER A 1 102 ? 6.732 -10.508 -16.233 1.00 95.12 102 SER A CA 1
ATOM 726 C C . SER A 1 102 ? 7.223 -11.092 -17.557 1.00 95.12 102 SER A C 1
ATOM 728 O O . SER A 1 102 ? 8.045 -10.476 -18.226 1.00 95.12 102 SER A O 1
ATOM 730 N N . PHE A 1 103 ? 6.680 -12.242 -17.977 1.00 96.50 103 PHE A N 1
ATOM 731 C CA . PHE A 1 103 ? 6.983 -12.817 -19.290 1.00 96.50 103 PHE A CA 1
ATOM 732 C C . PHE A 1 103 ? 6.411 -11.990 -20.443 1.00 96.50 103 PHE A C 1
ATOM 734 O O . PHE A 1 103 ? 7.072 -11.832 -21.465 1.00 96.50 103 PHE A O 1
ATOM 741 N N . ALA A 1 104 ? 5.212 -11.430 -20.281 1.00 97.69 104 ALA A N 1
ATOM 742 C CA . ALA A 1 104 ? 4.579 -10.606 -21.309 1.00 97.69 104 ALA A CA 1
ATOM 743 C C . ALA A 1 104 ? 5.283 -9.253 -21.528 1.00 97.69 104 ALA A C 1
ATOM 745 O O . ALA A 1 104 ? 5.170 -8.673 -22.604 1.00 97.69 104 ALA A O 1
ATOM 746 N N . THR A 1 105 ? 6.001 -8.748 -20.521 1.00 95.62 105 THR A N 1
ATOM 747 C CA . THR A 1 105 ? 6.678 -7.436 -20.554 1.00 95.62 105 THR A CA 1
ATOM 748 C C . THR A 1 105 ? 8.206 -7.544 -20.544 1.00 95.62 105 THR A C 1
ATOM 750 O O . THR A 1 105 ? 8.902 -6.576 -20.232 1.00 95.62 105 THR A O 1
ATOM 753 N N . LEU A 1 106 ? 8.739 -8.718 -20.895 1.00 94.69 106 LEU A N 1
ATOM 754 C CA . LEU A 1 106 ? 10.172 -8.998 -20.875 1.00 94.69 106 LEU A CA 1
ATOM 755 C C . LEU A 1 106 ? 10.943 -8.012 -21.775 1.00 94.69 106 LEU A C 1
ATOM 757 O O . LEU A 1 106 ? 10.541 -7.786 -22.922 1.00 94.69 106 LEU A O 1
ATOM 761 N N . PRO A 1 107 ? 12.062 -7.429 -21.305 1.00 92.50 107 PRO A N 1
ATOM 762 C CA . PRO A 1 107 ? 12.860 -6.556 -22.146 1.00 92.50 107 PRO A CA 1
ATOM 763 C C . PRO A 1 107 ? 13.577 -7.372 -23.237 1.00 92.50 107 PRO A C 1
ATOM 765 O O . PRO A 1 107 ? 13.930 -8.531 -23.007 1.00 92.50 107 PRO A O 1
ATOM 768 N N . PRO A 1 108 ? 13.900 -6.766 -24.394 1.00 93.19 108 PRO A N 1
ATOM 769 C CA . PRO A 1 108 ? 14.659 -7.439 -25.452 1.00 93.19 108 PRO A CA 1
ATOM 770 C C . PRO A 1 108 ? 16.059 -7.904 -25.020 1.00 93.19 108 PRO A C 1
ATOM 772 O O . PRO A 1 108 ? 16.648 -8.773 -25.656 1.00 93.19 108 PRO A O 1
ATOM 775 N N . SER A 1 109 ? 16.624 -7.307 -23.964 1.00 93.94 109 SER A N 1
ATOM 776 C CA . SER A 1 109 ? 17.909 -7.715 -23.396 1.00 93.94 109 SER A CA 1
ATOM 777 C C . SER A 1 109 ? 18.019 -7.347 -21.915 1.00 93.94 109 SER A C 1
ATOM 779 O O . SER A 1 109 ? 17.407 -6.382 -21.456 1.00 93.94 109 SER A O 1
ATOM 781 N N . PHE A 1 110 ? 18.867 -8.078 -21.188 1.00 92.81 110 PHE A N 1
ATOM 782 C CA . PHE A 1 110 ? 19.217 -7.797 -19.789 1.00 92.81 110 PHE A CA 1
ATOM 783 C C . PHE A 1 110 ? 20.572 -7.090 -19.636 1.00 92.81 110 PHE A C 1
ATOM 785 O O . PHE A 1 110 ? 21.049 -6.918 -18.519 1.00 92.81 110 PHE A O 1
ATOM 792 N N . ALA A 1 111 ? 21.199 -6.653 -20.735 1.00 91.75 111 ALA A N 1
ATOM 793 C CA . ALA A 1 111 ? 22.545 -6.071 -20.718 1.00 91.75 111 ALA A CA 1
ATOM 794 C C . ALA A 1 111 ? 22.662 -4.802 -19.845 1.00 91.75 111 ALA A C 1
ATOM 796 O O . ALA A 1 111 ? 23.741 -4.496 -19.348 1.00 91.75 111 ALA A O 1
ATOM 797 N N . GLY A 1 112 ? 21.553 -4.083 -19.626 1.00 88.31 112 GLY A N 1
ATOM 798 C CA . GLY A 1 112 ? 21.486 -2.916 -18.739 1.00 88.31 112 GLY A CA 1
ATOM 799 C C . GLY A 1 112 ? 21.194 -3.228 -17.264 1.00 88.31 112 GLY A C 1
ATOM 800 O O . GLY A 1 112 ? 21.127 -2.304 -16.454 1.00 88.31 112 GLY A O 1
ATOM 801 N N . VAL A 1 113 ? 20.993 -4.496 -16.886 1.00 93.50 113 VAL A N 1
ATOM 802 C CA . VAL A 1 113 ? 20.665 -4.879 -15.504 1.00 93.50 113 VAL A CA 1
ATOM 803 C C . VAL A 1 113 ? 21.949 -5.046 -14.695 1.00 93.50 113 VAL A C 1
ATOM 805 O O . VAL A 1 113 ? 22.557 -6.112 -14.651 1.00 93.50 113 VAL A O 1
ATOM 808 N N . GLY A 1 114 ? 22.373 -3.958 -14.052 1.00 94.56 114 GLY A N 1
ATOM 809 C CA . GLY A 1 114 ? 23.535 -3.954 -13.165 1.00 94.56 114 GLY A CA 1
ATOM 810 C C . GLY A 1 114 ? 23.273 -4.602 -11.800 1.00 94.56 114 GLY A C 1
ATOM 811 O O . GLY A 1 114 ? 22.132 -4.815 -11.385 1.00 94.56 114 GLY A O 1
ATOM 812 N N . SER A 1 115 ? 24.348 -4.834 -11.044 1.00 94.94 115 SER A N 1
ATOM 813 C CA . SER A 1 115 ? 24.293 -5.384 -9.679 1.00 94.94 115 SER A CA 1
ATOM 814 C C . SER A 1 115 ? 23.405 -4.567 -8.736 1.00 94.94 115 SER A C 1
ATOM 816 O O . SER A 1 115 ? 22.672 -5.142 -7.935 1.00 94.94 115 SER A O 1
ATOM 818 N N . GLY A 1 116 ? 23.402 -3.236 -8.869 1.00 96.81 116 GLY A N 1
ATOM 819 C CA . GLY A 1 116 ? 22.539 -2.352 -8.082 1.00 96.81 116 GLY A CA 1
ATOM 820 C C . GLY A 1 116 ? 21.044 -2.629 -8.272 1.00 96.81 116 GLY A C 1
ATOM 821 O O . GLY A 1 116 ? 20.298 -2.612 -7.297 1.00 96.81 116 GLY A O 1
ATOM 822 N N . ALA A 1 117 ? 20.605 -2.960 -9.492 1.00 94.81 117 ALA A N 1
ATOM 823 C CA . ALA A 1 117 ? 19.209 -3.304 -9.763 1.00 94.81 117 ALA A CA 1
ATOM 824 C C . ALA A 1 117 ? 18.819 -4.639 -9.108 1.00 94.81 117 ALA A C 1
ATOM 826 O O . ALA A 1 117 ? 17.742 -4.747 -8.527 1.00 94.81 117 ALA A O 1
ATOM 827 N N . LEU A 1 118 ? 19.712 -5.634 -9.140 1.00 95.69 118 LEU A N 1
ATOM 828 C CA . LEU A 1 118 ? 19.484 -6.939 -8.508 1.00 95.69 118 LEU A CA 1
ATOM 829 C C . LEU A 1 118 ? 19.462 -6.840 -6.978 1.00 95.69 118 LEU A C 1
ATOM 831 O O . LEU A 1 118 ? 18.588 -7.421 -6.338 1.00 95.69 118 LEU A O 1
ATOM 835 N N . ILE A 1 119 ? 20.379 -6.064 -6.393 1.00 97.75 119 ILE A N 1
ATOM 836 C CA . ILE A 1 119 ? 20.398 -5.796 -4.949 1.00 97.75 119 ILE A CA 1
ATOM 837 C C . ILE A 1 119 ? 19.141 -5.023 -4.540 1.00 97.75 119 ILE A C 1
ATOM 839 O O . ILE A 1 119 ? 18.508 -5.375 -3.548 1.00 97.75 119 ILE A O 1
ATOM 843 N N . GLY A 1 120 ? 18.743 -4.013 -5.318 1.00 97.56 120 GLY A N 1
ATOM 844 C CA . GLY A 1 120 ? 17.504 -3.270 -5.096 1.00 97.56 120 GLY A CA 1
ATOM 845 C C . GLY A 1 120 ? 16.271 -4.173 -5.147 1.00 97.56 120 GLY A C 1
ATOM 846 O O . GLY A 1 120 ? 15.433 -4.111 -4.251 1.00 97.56 120 GLY A O 1
ATOM 847 N N . LEU A 1 121 ? 16.194 -5.072 -6.133 1.00 96.00 121 LEU A N 1
ATOM 848 C CA . LEU A 1 121 ? 15.121 -6.060 -6.241 1.00 96.00 121 LEU A CA 1
ATOM 849 C C . LEU A 1 121 ? 15.088 -6.991 -5.023 1.00 96.00 121 LEU A C 1
ATOM 851 O O . LEU A 1 121 ? 14.019 -7.202 -4.449 1.00 96.00 121 LEU A O 1
ATOM 855 N N . ALA A 1 122 ? 16.241 -7.516 -4.603 1.00 97.25 122 ALA A N 1
ATOM 856 C CA . ALA A 1 122 ? 16.341 -8.362 -3.417 1.00 97.25 122 ALA A CA 1
ATOM 857 C C . ALA A 1 122 ? 15.903 -7.608 -2.152 1.00 97.25 122 ALA A C 1
ATOM 859 O O . ALA A 1 122 ? 15.124 -8.134 -1.356 1.00 97.25 122 ALA A O 1
ATOM 860 N N . TYR A 1 123 ? 16.344 -6.358 -1.993 1.00 97.88 123 TYR A N 1
ATOM 861 C CA . TYR A 1 123 ? 15.999 -5.523 -0.848 1.00 97.88 123 TYR A CA 1
ATOM 862 C C . TYR A 1 123 ? 14.498 -5.226 -0.785 1.00 97.88 123 TYR A C 1
ATOM 864 O O . TYR A 1 123 ? 13.854 -5.505 0.228 1.00 97.88 123 TYR A O 1
ATOM 872 N N . VAL A 1 124 ? 13.927 -4.716 -1.879 1.00 96.69 124 VAL A N 1
ATOM 873 C CA . VAL A 1 124 ? 12.502 -4.371 -1.954 1.00 96.69 124 VAL A CA 1
ATOM 874 C C . VAL A 1 124 ? 11.634 -5.613 -1.766 1.00 96.69 124 VAL A C 1
ATOM 876 O O . VAL A 1 124 ? 10.628 -5.546 -1.068 1.00 96.69 124 VAL A O 1
ATOM 879 N N . SER A 1 125 ? 12.028 -6.764 -2.314 1.00 96.38 125 SER A N 1
ATOM 880 C CA . SER A 1 125 ? 11.240 -7.999 -2.193 1.00 96.38 125 SER A CA 1
ATOM 881 C C . SER A 1 125 ? 11.290 -8.591 -0.781 1.00 96.38 125 SER A C 1
ATOM 883 O O . SER A 1 125 ? 10.260 -8.967 -0.225 1.00 96.38 125 SER A O 1
ATOM 885 N N . LEU A 1 126 ? 12.477 -8.678 -0.175 1.00 97.06 126 LEU A N 1
ATOM 886 C CA . LEU A 1 126 ? 12.645 -9.345 1.117 1.00 97.06 126 LEU A CA 1
ATOM 887 C C . LEU A 1 126 ? 12.335 -8.416 2.288 1.00 97.06 126 LEU A C 1
ATOM 889 O O . LEU A 1 126 ? 11.515 -8.748 3.141 1.00 97.06 126 LEU A O 1
ATOM 893 N N . PHE A 1 127 ? 12.979 -7.252 2.339 1.00 97.25 127 PHE A N 1
ATOM 894 C CA . PHE A 1 127 ? 12.878 -6.358 3.488 1.00 97.25 127 PHE A CA 1
ATOM 895 C C . PHE A 1 127 ? 11.630 -5.495 3.419 1.00 97.25 127 PHE A C 1
ATOM 897 O O . PHE A 1 127 ? 10.879 -5.455 4.389 1.00 97.25 127 PHE A O 1
ATOM 904 N N . SER A 1 128 ? 11.377 -4.829 2.292 1.00 94.06 128 SER A N 1
ATOM 905 C CA . SER A 1 128 ? 10.222 -3.933 2.189 1.00 94.06 128 SER A CA 1
ATOM 906 C C . SER A 1 128 ? 8.916 -4.710 2.045 1.00 94.06 128 SER A C 1
ATOM 908 O O . SER A 1 128 ? 7.977 -4.465 2.799 1.00 94.06 128 SER A O 1
ATOM 910 N N . MET A 1 129 ? 8.860 -5.661 1.109 1.00 95.31 129 MET A N 1
ATOM 911 C CA . MET A 1 129 ? 7.618 -6.336 0.742 1.00 95.31 129 MET A CA 1
ATOM 912 C C . MET A 1 129 ? 7.274 -7.508 1.657 1.00 95.31 129 MET A C 1
ATOM 914 O O . MET A 1 129 ? 6.135 -7.594 2.089 1.00 95.31 129 MET A O 1
ATOM 918 N N . LEU A 1 130 ? 8.205 -8.412 1.977 1.00 95.88 130 LEU A N 1
ATOM 919 C CA . LEU A 1 130 ? 7.895 -9.538 2.864 1.00 95.88 130 LEU A CA 1
ATOM 920 C C . LEU A 1 130 ? 7.967 -9.123 4.339 1.00 95.88 130 LEU A C 1
ATOM 922 O O . LEU A 1 130 ? 6.940 -9.067 5.013 1.00 95.88 130 LEU A O 1
ATOM 926 N N . ILE A 1 131 ? 9.167 -8.814 4.841 1.00 96.62 131 ILE A N 1
ATOM 927 C CA . ILE A 1 131 ? 9.414 -8.543 6.267 1.00 96.62 131 ILE A CA 1
ATOM 928 C C . ILE A 1 131 ? 8.637 -7.303 6.723 1.00 96.62 131 ILE A C 1
ATOM 930 O O . ILE A 1 131 ? 7.935 -7.354 7.733 1.00 96.62 131 ILE A O 1
ATOM 934 N N . GLY A 1 132 ? 8.712 -6.209 5.963 1.00 95.81 132 GLY A N 1
ATOM 935 C CA . GLY A 1 132 ? 8.012 -4.962 6.256 1.00 95.81 132 GLY A CA 1
ATOM 936 C C . GLY A 1 132 ? 6.506 -5.166 6.383 1.00 95.81 132 GLY A C 1
ATOM 937 O O . GLY A 1 132 ? 5.909 -4.711 7.359 1.00 95.81 132 GLY A O 1
ATOM 938 N N . PHE A 1 133 ? 5.894 -5.937 5.479 1.00 95.19 133 PHE A N 1
ATOM 939 C CA . PHE A 1 133 ? 4.455 -6.187 5.543 1.00 95.19 133 PHE A CA 1
ATOM 940 C C . PHE A 1 133 ? 4.023 -7.107 6.679 1.00 95.19 133 PHE A C 1
ATOM 942 O O . PHE A 1 133 ? 2.899 -6.955 7.161 1.00 95.19 133 PHE A O 1
ATOM 949 N N . VAL A 1 134 ? 4.887 -8.013 7.158 1.00 94.62 134 VAL A N 1
ATOM 950 C CA . VAL A 1 134 ? 4.596 -8.772 8.387 1.00 94.62 134 VAL A CA 1
ATOM 951 C C . VAL A 1 134 ? 4.289 -7.807 9.531 1.00 94.62 134 VAL A C 1
ATOM 953 O O . VAL A 1 134 ? 3.280 -7.961 10.227 1.00 94.62 134 VAL A O 1
ATOM 956 N N . PHE A 1 135 ? 5.144 -6.798 9.712 1.00 94.12 135 PHE A N 1
ATOM 957 C CA . PHE A 1 135 ? 4.982 -5.793 10.757 1.00 94.12 135 PHE A CA 1
ATOM 958 C C . PHE A 1 135 ? 3.875 -4.796 10.434 1.00 94.12 135 PHE A C 1
ATOM 960 O O . PHE A 1 135 ? 3.107 -4.458 11.329 1.00 94.12 135 PHE A O 1
ATOM 967 N N . TRP A 1 136 ? 3.742 -4.376 9.176 1.00 94.62 136 TRP A N 1
ATOM 968 C CA . TRP A 1 136 ? 2.695 -3.455 8.736 1.00 94.62 136 TRP A CA 1
ATOM 969 C C . TRP A 1 136 ? 1.298 -4.002 9.028 1.00 94.62 136 TRP A C 1
ATOM 971 O O . TRP A 1 136 ? 0.509 -3.360 9.720 1.00 94.62 136 TRP A O 1
ATOM 981 N N . TYR A 1 137 ? 1.009 -5.229 8.587 1.00 94.06 137 TYR A N 1
ATOM 982 C CA . TYR A 1 137 ? -0.290 -5.849 8.821 1.00 94.06 137 TYR A CA 1
ATOM 983 C C . TYR A 1 137 ? -0.556 -6.120 10.296 1.00 94.06 137 TYR A C 1
ATOM 985 O O . TYR A 1 137 ? -1.682 -5.946 10.766 1.00 94.06 137 TYR A O 1
ATOM 993 N N . ARG A 1 138 ? 0.479 -6.508 11.047 1.00 90.75 138 ARG A N 1
ATOM 994 C CA . ARG A 1 138 ? 0.370 -6.659 12.498 1.00 90.75 138 ARG A CA 1
ATOM 995 C C . ARG A 1 138 ? 0.077 -5.319 13.178 1.00 90.75 138 ARG A C 1
ATOM 997 O O . ARG A 1 138 ? -0.787 -5.274 14.047 1.00 90.75 138 ARG A O 1
ATOM 1004 N N . GLY A 1 139 ? 0.742 -4.247 12.754 1.00 92.38 139 GLY A N 1
ATOM 1005 C CA . GLY A 1 139 ? 0.523 -2.885 13.230 1.00 92.38 139 GLY A CA 1
ATOM 1006 C C . GLY A 1 139 ? -0.902 -2.415 12.960 1.00 92.38 139 GLY A C 1
ATOM 1007 O O . GLY A 1 139 ? -1.591 -2.030 13.898 1.00 92.38 139 GLY A O 1
ATOM 1008 N N . LEU A 1 140 ? -1.389 -2.542 11.722 1.00 92.00 140 LEU A N 1
ATOM 1009 C CA . LEU A 1 140 ? -2.771 -2.205 11.356 1.00 92.00 140 LEU A CA 1
ATOM 1010 C C . LEU A 1 140 ? -3.799 -3.003 12.174 1.00 92.00 140 LEU A C 1
ATOM 1012 O O . LEU A 1 140 ? -4.799 -2.453 12.632 1.00 92.00 140 LEU A O 1
ATOM 1016 N N . ALA A 1 141 ? -3.553 -4.299 12.380 1.00 89.12 141 ALA A N 1
ATOM 1017 C CA . ALA A 1 141 ? -4.450 -5.162 13.143 1.00 89.12 141 ALA A CA 1
ATOM 1018 C C . ALA A 1 141 ? -4.519 -4.796 14.637 1.00 89.12 141 ALA A C 1
ATOM 1020 O O . ALA A 1 141 ? -5.569 -4.994 15.248 1.00 89.12 141 ALA A O 1
ATOM 1021 N N . GLN A 1 142 ? -3.425 -4.287 15.216 1.00 90.44 142 GLN A N 1
ATOM 1022 C CA . GLN A 1 142 ? -3.315 -3.950 16.641 1.00 90.44 142 GLN A CA 1
ATOM 1023 C C . GLN A 1 142 ? -3.668 -2.489 16.952 1.00 90.44 142 GLN A C 1
ATOM 1025 O O . GLN A 1 142 ? -4.349 -2.223 17.937 1.00 90.44 142 GLN A O 1
ATOM 1030 N N . GLY A 1 143 ? -3.197 -1.545 16.134 1.00 87.06 143 GLY A N 1
ATOM 1031 C CA . GLY A 1 143 ? -3.337 -0.102 16.355 1.00 87.06 143 GLY A CA 1
ATOM 1032 C C . GLY A 1 143 ? -4.556 0.537 15.685 1.00 87.06 143 GLY A C 1
ATOM 1033 O O . GLY A 1 143 ? -4.775 1.735 15.846 1.00 87.06 143 GLY A O 1
ATOM 1034 N N . GLY A 1 144 ? -5.350 -0.243 14.947 1.00 90.56 144 GLY A N 1
ATOM 1035 C CA . GLY A 1 144 ? -6.475 0.247 14.152 1.00 90.56 144 GLY A CA 1
ATOM 1036 C C . GLY A 1 144 ? -6.044 0.619 12.734 1.00 90.56 144 GLY A C 1
ATOM 1037 O O . GLY A 1 144 ? -5.010 1.256 12.521 1.00 90.56 144 GLY A O 1
ATOM 1038 N N . ILE A 1 145 ? -6.859 0.225 11.757 1.00 92.06 145 ILE A N 1
ATOM 1039 C CA . ILE A 1 145 ? -6.548 0.331 10.327 1.00 92.06 145 ILE A CA 1
ATOM 1040 C C . ILE A 1 145 ? -6.432 1.802 9.931 1.00 92.06 145 ILE A C 1
ATOM 1042 O O . ILE A 1 145 ? -5.463 2.202 9.288 1.00 92.06 145 ILE A O 1
ATOM 1046 N N . ALA A 1 146 ? -7.394 2.619 10.359 1.00 88.81 146 ALA A N 1
ATOM 1047 C CA . ALA A 1 146 ? -7.424 4.040 10.048 1.00 88.81 146 ALA A CA 1
ATOM 1048 C C . ALA A 1 146 ? -6.257 4.801 10.699 1.00 88.81 146 ALA A C 1
ATOM 1050 O O . ALA A 1 146 ? -5.578 5.573 10.027 1.00 88.81 146 ALA A O 1
ATOM 1051 N N . ALA A 1 147 ? -5.993 4.572 11.989 1.00 87.00 147 ALA A N 1
ATOM 1052 C CA . ALA A 1 147 ? -4.969 5.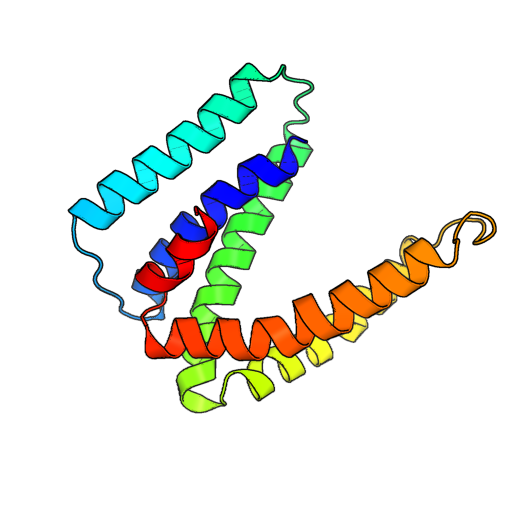308 12.731 1.00 87.00 147 ALA A CA 1
ATOM 1053 C C . ALA A 1 147 ? -3.547 4.970 12.261 1.00 87.00 147 ALA A C 1
ATOM 1055 O O . ALA A 1 147 ? -2.760 5.873 11.993 1.00 87.00 147 ALA A O 1
ATOM 1056 N N . VAL A 1 148 ? -3.229 3.680 12.113 1.00 90.50 148 VAL A N 1
ATOM 1057 C CA . VAL A 1 148 ? -1.901 3.244 11.657 1.00 90.50 148 VAL A CA 1
ATOM 1058 C C . VAL A 1 148 ? -1.709 3.528 10.168 1.00 90.50 148 VAL A C 1
ATOM 1060 O O . VAL A 1 148 ? -0.621 3.933 9.770 1.00 90.50 148 VAL A O 1
ATOM 1063 N N . GLY A 1 149 ? -2.760 3.409 9.349 1.00 86.31 149 GLY A N 1
ATOM 1064 C CA . GLY A 1 149 ? -2.705 3.758 7.928 1.00 86.31 149 GLY A CA 1
ATOM 1065 C C . GLY A 1 149 ? -2.271 5.207 7.681 1.00 86.31 149 GLY A C 1
ATOM 1066 O O . GLY A 1 149 ? -1.501 5.465 6.761 1.00 86.31 149 GLY A O 1
ATOM 1067 N N . GLN A 1 150 ? -2.681 6.150 8.538 1.00 85.81 150 GLN A N 1
ATOM 1068 C CA . GLN A 1 150 ? -2.260 7.555 8.437 1.00 85.81 150 GLN A CA 1
ATOM 1069 C C . GLN A 1 150 ? -0.767 7.787 8.658 1.00 85.81 150 GLN A C 1
ATOM 1071 O O . GLN A 1 150 ? -0.267 8.817 8.219 1.00 85.81 150 GLN A O 1
ATOM 1076 N N . LEU A 1 151 ? -0.032 6.851 9.265 1.00 85.38 151 LEU A N 1
ATOM 1077 C CA . LEU A 1 151 ? 1.418 6.995 9.413 1.00 85.38 151 LEU A CA 1
ATOM 1078 C C . LEU A 1 151 ? 2.140 7.055 8.061 1.00 85.38 151 LEU A C 1
ATOM 1080 O O . LEU A 1 151 ? 3.254 7.549 8.010 1.00 85.38 151 LEU A O 1
ATOM 1084 N N . GLN A 1 152 ? 1.518 6.603 6.968 1.00 83.25 152 GLN A N 1
ATOM 1085 C CA . GLN A 1 152 ? 2.098 6.738 5.627 1.00 83.25 152 GLN A CA 1
ATOM 1086 C C . GLN A 1 152 ? 2.041 8.177 5.076 1.00 83.25 152 GLN A C 1
ATOM 1088 O O . GLN A 1 152 ? 2.607 8.426 4.016 1.00 83.25 152 GLN A O 1
ATOM 1093 N N . LEU A 1 153 ? 1.329 9.102 5.738 1.00 73.00 153 LEU A N 1
ATOM 1094 C CA . LEU A 1 153 ? 1.368 10.537 5.423 1.00 73.00 153 LEU A CA 1
ATOM 1095 C C . LEU A 1 153 ? 2.517 11.285 6.125 1.00 73.00 153 LEU A C 1
ATOM 1097 O O . LEU A 1 153 ? 2.705 12.464 5.829 1.00 73.00 153 LEU A O 1
ATOM 1101 N N . LEU A 1 154 ? 3.226 10.646 7.066 1.00 63.03 154 LEU A N 1
ATOM 1102 C CA . LEU A 1 154 ? 4.371 11.216 7.792 1.00 63.03 154 LEU A CA 1
ATOM 1103 C C . LEU A 1 154 ? 5.680 10.949 7.044 1.00 63.03 154 LEU A 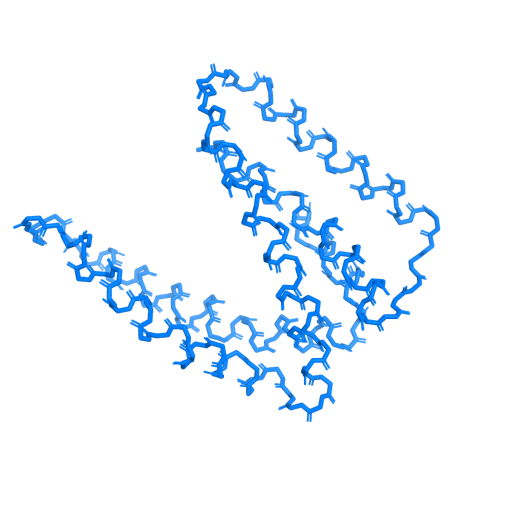C 1
ATOM 1105 O O . LEU A 1 154 ? 6.533 11.863 7.053 1.00 63.03 154 LEU A O 1
#

Radius of gyration: 17.39 Å; chains: 1; bounding box: 41×40×42 Å